Protein AF-A0A9E5ZFW2-F1 (afdb_monomer_lite)

pLDDT: mean 74.5, std 10.02, range [47.0, 89.94]

Radius of gyration: 24.87 Å; chains: 1; bounding box: 59×28×80 Å

Structure (mmCIF, N/CA/C/O backbone):
data_AF-A0A9E5ZFW2-F1
#
_entry.id   AF-A0A9E5ZFW2-F1
#
loop_
_atom_site.group_PDB
_atom_site.id
_atom_site.type_symbol
_atom_site.label_atom_id
_atom_site.label_alt_id
_atom_site.label_comp_id
_atom_site.label_asym_id
_atom_site.label_entity_id
_atom_site.label_seq_id
_atom_site.pdbx_PDB_ins_code
_atom_site.Cartn_x
_atom_site.Cartn_y
_atom_site.Cartn_z
_atom_site.occupancy
_atom_site.B_iso_or_equiv
_atom_site.auth_seq_id
_atom_site.auth_comp_id
_atom_site.auth_asym_id
_atom_site.auth_atom_id
_atom_site.pdbx_PDB_model_num
ATOM 1 N N . MET A 1 1 ? -13.792 0.838 38.546 1.00 47.00 1 MET A N 1
ATOM 2 C CA . MET A 1 1 ? -12.691 0.839 37.560 1.00 47.00 1 MET A CA 1
ATOM 3 C C . MET A 1 1 ? -13.272 0.489 36.190 1.00 47.00 1 MET A C 1
ATOM 5 O O . MET A 1 1 ? -13.119 -0.624 35.723 1.00 47.00 1 MET A O 1
ATOM 9 N N . ALA A 1 2 ? -14.053 1.402 35.610 1.00 56.41 2 ALA A N 1
ATOM 10 C CA . ALA A 1 2 ? -14.706 1.223 34.301 1.00 56.41 2 ALA A CA 1
ATOM 11 C C . ALA A 1 2 ? -14.591 2.482 33.419 1.00 56.41 2 ALA A C 1
ATOM 13 O O . ALA A 1 2 ? -14.875 2.435 32.231 1.00 56.41 2 ALA A O 1
ATOM 14 N N . ILE A 1 3 ? -14.133 3.602 33.995 1.00 55.72 3 ILE A N 1
ATOM 15 C CA . ILE A 1 3 ? -14.019 4.893 33.307 1.00 55.72 3 ILE A CA 1
ATOM 16 C C . ILE A 1 3 ? -12.755 4.942 32.428 1.00 55.72 3 ILE A C 1
ATOM 18 O O . ILE A 1 3 ? -12.782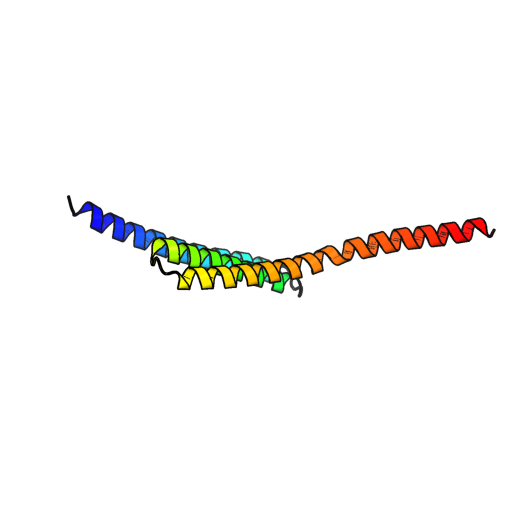 5.552 31.368 1.00 55.72 3 ILE A O 1
ATOM 22 N N . GLU A 1 4 ? -11.682 4.228 32.792 1.00 62.06 4 GLU A N 1
ATOM 23 C CA . GLU A 1 4 ? -10.470 4.170 31.954 1.00 62.06 4 GLU A CA 1
ATOM 24 C C . GLU A 1 4 ? -10.641 3.309 30.692 1.00 62.06 4 GLU A C 1
ATOM 26 O O . GLU A 1 4 ? -10.073 3.634 29.654 1.00 62.06 4 GLU A O 1
ATOM 31 N N . SER A 1 5 ? -11.468 2.256 30.739 1.00 64.69 5 SER A N 1
ATOM 32 C CA . SER A 1 5 ? -11.680 1.352 29.596 1.00 64.69 5 SER A CA 1
ATOM 33 C C . SER A 1 5 ? -12.385 2.041 28.426 1.00 64.69 5 SER A C 1
ATOM 35 O O . SER A 1 5 ? -11.977 1.837 27.288 1.00 64.69 5 SER A O 1
ATOM 37 N N . GLY A 1 6 ? -13.393 2.879 28.690 1.00 68.06 6 GLY A N 1
ATOM 38 C CA . GLY A 1 6 ? -14.103 3.599 27.627 1.00 68.06 6 GLY A CA 1
ATOM 39 C C . GLY A 1 6 ? -13.256 4.693 26.974 1.00 68.06 6 GLY A C 1
ATOM 40 O O . GLY A 1 6 ? -13.388 4.950 25.782 1.00 68.06 6 GLY A O 1
ATOM 41 N N . TYR A 1 7 ? -12.348 5.307 27.738 1.00 72.25 7 TYR A N 1
ATOM 42 C CA . TYR A 1 7 ? -11.478 6.365 27.229 1.00 72.25 7 TYR A CA 1
ATOM 43 C C . TYR A 1 7 ? -10.348 5.808 26.354 1.00 72.25 7 TYR A C 1
ATOM 45 O O . TYR A 1 7 ? -10.039 6.379 25.311 1.00 72.25 7 TYR A O 1
ATOM 53 N N . PHE A 1 8 ? -9.774 4.659 26.730 1.00 75.75 8 PHE A N 1
ATOM 54 C CA . PHE A 1 8 ? -8.768 3.977 25.912 1.00 75.75 8 PHE A CA 1
ATOM 55 C C . PHE A 1 8 ? -9.326 3.497 24.576 1.00 75.75 8 PHE A C 1
ATOM 57 O O . PHE A 1 8 ? -8.661 3.680 23.562 1.00 75.75 8 PHE A O 1
ATOM 64 N N . ASP A 1 9 ? -10.535 2.936 24.565 1.00 79.75 9 ASP A N 1
ATOM 65 C CA . ASP A 1 9 ? -11.181 2.449 23.341 1.00 79.75 9 ASP A CA 1
ATOM 66 C C . ASP A 1 9 ? -11.481 3.609 22.374 1.00 79.75 9 ASP A C 1
ATOM 68 O O . ASP A 1 9 ? -11.214 3.544 21.174 1.00 79.75 9 ASP A O 1
ATOM 72 N N . GLN A 1 10 ? -11.922 4.747 22.923 1.00 81.38 10 GLN A N 1
ATOM 73 C CA . GLN A 1 10 ? -12.164 5.964 22.153 1.00 81.38 10 GLN A CA 1
ATOM 74 C C . GLN A 1 10 ? -10.867 6.573 21.587 1.00 81.38 10 GLN A C 1
ATOM 76 O O . GLN A 1 10 ? -10.832 6.976 20.426 1.00 81.38 10 GLN A O 1
ATOM 81 N N . ILE A 1 11 ? -9.789 6.620 22.377 1.00 84.44 11 ILE A N 1
ATOM 82 C CA . ILE A 1 11 ? -8.480 7.117 21.921 1.00 84.44 11 ILE A CA 1
ATOM 83 C C . ILE A 1 11 ? -7.869 6.174 20.876 1.00 84.44 11 ILE A C 1
ATOM 85 O O . ILE A 1 11 ? -7.352 6.647 19.865 1.00 84.44 11 ILE A O 1
ATOM 89 N N . LEU A 1 12 ? -7.944 4.856 21.087 1.00 83.62 12 LEU A N 1
ATOM 90 C CA . LEU A 1 12 ? -7.461 3.853 20.135 1.00 83.62 12 LEU A CA 1
ATOM 91 C C . LEU A 1 12 ? -8.186 3.956 18.795 1.00 83.62 12 LEU A C 1
ATOM 93 O O . LEU A 1 12 ? -7.522 3.979 17.760 1.00 83.62 12 LEU A O 1
ATOM 97 N N . GLY A 1 13 ? -9.515 4.092 18.807 1.00 81.44 13 GLY A N 1
ATOM 98 C CA . GLY A 1 13 ? -10.305 4.298 17.593 1.00 81.44 13 GLY A CA 1
ATOM 99 C C . GLY A 1 13 ? -9.846 5.523 16.799 1.00 81.44 13 GLY A C 1
ATOM 100 O O . GLY A 1 13 ? -9.589 5.418 15.602 1.00 81.44 13 GLY A O 1
ATOM 101 N N . VAL A 1 14 ? -9.634 6.658 17.477 1.00 83.25 14 VAL A N 1
ATOM 102 C CA . VAL A 1 14 ? -9.149 7.897 16.843 1.00 83.25 14 VAL A CA 1
ATOM 103 C C . VAL A 1 14 ? -7.727 7.740 16.295 1.00 83.25 14 VAL A C 1
ATOM 105 O O . VAL A 1 14 ? -7.445 8.190 15.186 1.00 83.25 14 VAL A O 1
ATOM 108 N N . ILE A 1 15 ? -6.822 7.093 17.037 1.00 85.50 15 ILE A N 1
ATOM 109 C CA . ILE A 1 15 ? -5.446 6.858 16.576 1.00 85.50 15 ILE A CA 1
ATOM 110 C C . ILE A 1 15 ? -5.444 5.981 15.325 1.00 85.50 15 ILE A C 1
ATOM 112 O O . ILE A 1 15 ? -4.744 6.302 14.368 1.00 85.50 15 ILE A O 1
ATOM 116 N N . ILE A 1 16 ? -6.230 4.903 15.311 1.00 80.19 16 ILE A N 1
ATOM 117 C CA . ILE A 1 16 ? -6.312 3.987 14.170 1.00 80.19 16 ILE A CA 1
ATOM 118 C C . ILE A 1 16 ? -6.923 4.692 12.961 1.00 80.19 16 ILE A C 1
ATOM 120 O O . ILE A 1 16 ? -6.383 4.572 11.867 1.00 80.19 16 ILE A O 1
ATOM 124 N N . GLU A 1 17 ? -7.986 5.475 13.145 1.00 80.12 17 GLU A N 1
ATOM 125 C CA . GLU A 1 17 ? -8.623 6.237 12.066 1.00 80.12 17 GLU A CA 1
ATOM 126 C C . GLU A 1 17 ? -7.652 7.246 11.433 1.00 80.12 17 GLU A C 1
ATOM 128 O O . GLU A 1 17 ? -7.493 7.291 10.208 1.00 80.12 17 GLU A O 1
ATOM 133 N N . VAL A 1 18 ? -6.930 8.004 12.266 1.00 84.94 18 VAL A N 1
ATOM 134 C CA . VAL A 1 18 ? -5.909 8.958 11.810 1.00 84.94 18 VAL A CA 1
ATOM 135 C C . VAL A 1 18 ? -4.758 8.235 11.119 1.00 84.94 18 VAL A C 1
ATOM 137 O O . VAL A 1 18 ? -4.325 8.660 10.048 1.00 84.94 18 VAL A O 1
ATOM 140 N N . PHE A 1 19 ? -4.270 7.137 11.697 1.00 82.69 19 PHE A N 1
ATOM 141 C CA . PHE A 1 19 ? -3.157 6.372 11.145 1.00 82.69 19 PHE A CA 1
ATOM 142 C C . PHE A 1 19 ? -3.522 5.749 9.796 1.00 82.69 19 PHE A C 1
ATOM 144 O O . PHE A 1 19 ? -2.744 5.843 8.847 1.00 82.69 19 PHE A O 1
ATOM 151 N N . TYR A 1 20 ? -4.721 5.180 9.677 1.00 77.38 20 TYR A N 1
ATOM 152 C CA . TYR A 1 20 ? -5.236 4.598 8.442 1.00 77.38 20 TYR A CA 1
ATOM 153 C C . TYR A 1 20 ? -5.347 5.658 7.343 1.00 77.38 20 TYR A C 1
ATOM 155 O O . TYR A 1 20 ? -4.816 5.480 6.246 1.00 77.38 20 TYR A O 1
ATOM 163 N N . ASN A 1 21 ? -5.959 6.805 7.650 1.00 83.19 21 ASN A N 1
ATOM 164 C CA . ASN A 1 21 ? -6.138 7.881 6.680 1.00 83.19 21 ASN A CA 1
ATOM 165 C C . ASN A 1 21 ? -4.795 8.510 6.259 1.00 83.19 21 ASN A C 1
ATOM 167 O O . ASN A 1 21 ? -4.559 8.754 5.074 1.00 83.19 21 ASN A O 1
ATOM 171 N N . ALA A 1 22 ? -3.877 8.709 7.212 1.00 86.06 22 ALA A N 1
ATOM 172 C CA . ALA A 1 22 ? -2.534 9.218 6.945 1.00 86.06 22 ALA A CA 1
ATOM 173 C C . ALA A 1 22 ? -1.709 8.247 6.090 1.00 86.06 22 ALA A C 1
A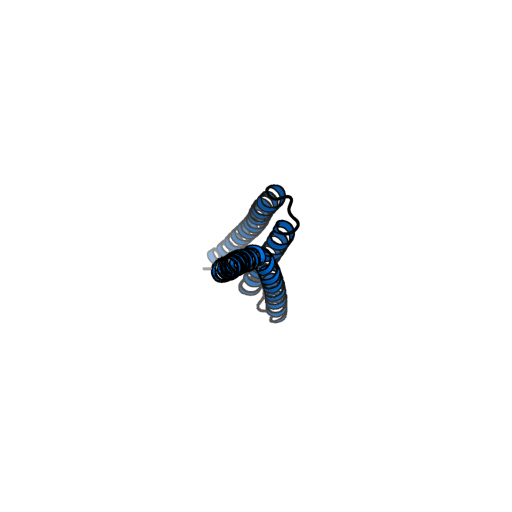TOM 175 O O . ALA A 1 22 ? -1.068 8.669 5.130 1.00 86.06 22 ALA A O 1
ATOM 176 N N . THR A 1 23 ? -1.761 6.950 6.400 1.00 82.25 23 THR A N 1
ATOM 177 C CA . THR A 1 23 ? -1.026 5.902 5.682 1.00 82.25 23 THR A CA 1
ATOM 178 C C . THR A 1 23 ? -1.514 5.814 4.238 1.00 82.25 23 THR A C 1
ATOM 180 O O . THR A 1 23 ? -0.709 5.929 3.313 1.00 82.25 23 THR A O 1
ATOM 183 N N . VAL A 1 24 ? -2.833 5.739 4.023 1.00 78.56 24 VAL A N 1
ATOM 184 C CA . VAL A 1 24 ? -3.439 5.685 2.682 1.00 78.56 24 VAL A CA 1
ATOM 185 C C . VAL A 1 24 ? -3.087 6.926 1.854 1.00 78.56 24 VAL A C 1
ATOM 187 O O . VAL A 1 24 ? -2.624 6.787 0.721 1.00 78.56 24 VAL A O 1
ATOM 190 N N . MET A 1 25 ? -3.228 8.133 2.414 1.00 83.56 25 MET A N 1
ATOM 191 C CA . MET A 1 25 ? -2.883 9.383 1.722 1.00 83.56 25 MET A CA 1
ATOM 192 C C . MET A 1 25 ? -1.386 9.501 1.408 1.00 83.56 25 MET A C 1
ATOM 194 O O . MET A 1 25 ? -1.013 9.899 0.300 1.00 83.56 25 MET A O 1
ATOM 198 N N . PHE A 1 26 ? -0.518 9.148 2.359 1.00 83.19 26 PHE A N 1
ATOM 199 C CA . PHE A 1 26 ? 0.933 9.221 2.193 1.00 83.19 26 PHE A CA 1
ATOM 200 C C . PHE A 1 26 ? 1.418 8.262 1.108 1.00 83.19 26 PHE A C 1
ATOM 202 O O . PHE A 1 26 ? 2.149 8.653 0.197 1.00 83.19 26 PHE A O 1
ATOM 209 N N . LEU A 1 27 ? 0.964 7.013 1.162 1.00 76.19 27 LEU A N 1
ATOM 210 C CA . LEU A 1 27 ? 1.373 5.994 0.212 1.00 76.19 27 LEU A CA 1
ATOM 211 C C . LEU A 1 27 ? 0.828 6.249 -1.194 1.00 76.19 27 LEU A C 1
ATOM 213 O O . LEU A 1 27 ? 1.571 6.087 -2.163 1.00 76.19 27 LEU A O 1
ATOM 217 N N . LEU A 1 28 ? -0.427 6.701 -1.319 1.00 74.50 28 LEU A N 1
ATOM 218 C CA . LEU A 1 28 ? -0.973 7.155 -2.600 1.00 74.50 28 LEU A CA 1
ATOM 219 C C . LEU A 1 28 ? -0.125 8.291 -3.174 1.00 74.50 28 LEU A C 1
ATOM 221 O O . LEU A 1 28 ? 0.211 8.253 -4.353 1.00 74.50 28 LEU A O 1
ATOM 225 N N . SER A 1 29 ? 0.285 9.251 -2.342 1.00 85.56 29 SER A N 1
ATOM 226 C CA . SER A 1 29 ? 1.108 10.386 -2.772 1.00 85.56 29 SER A CA 1
ATOM 227 C C . SER A 1 29 ? 2.497 9.953 -3.247 1.00 85.56 29 SER A C 1
ATOM 229 O O . SER A 1 29 ? 2.906 10.320 -4.346 1.00 85.56 29 SER A O 1
ATOM 231 N N . VAL A 1 30 ? 3.214 9.133 -2.470 1.00 82.19 30 VAL A N 1
ATOM 232 C CA . VAL A 1 30 ? 4.553 8.632 -2.839 1.00 82.19 30 VAL A CA 1
ATOM 233 C C . VAL A 1 30 ? 4.490 7.804 -4.118 1.00 82.19 30 VAL A C 1
ATOM 235 O O . VAL A 1 30 ? 5.293 7.996 -5.034 1.00 82.19 30 VAL A O 1
ATOM 238 N N . SER A 1 31 ? 3.509 6.909 -4.204 1.00 77.56 31 SER A N 1
ATOM 239 C CA . SER A 1 31 ? 3.329 6.053 -5.368 1.00 77.56 31 SER A CA 1
ATOM 240 C C . SER A 1 31 ? 2.981 6.912 -6.601 1.00 77.56 31 SER A C 1
ATOM 242 O O . SER A 1 31 ? 3.546 6.713 -7.678 1.00 77.56 31 SER A O 1
ATOM 244 N N . LEU A 1 32 ? 2.153 7.952 -6.447 1.00 77.75 32 LEU A N 1
ATOM 245 C CA . LEU A 1 32 ? 1.732 8.835 -7.539 1.00 77.75 32 LEU A CA 1
ATOM 246 C C . LEU A 1 32 ? 2.860 9.760 -8.016 1.00 77.75 32 LEU A C 1
ATOM 248 O O . LEU A 1 32 ? 3.017 9.959 -9.220 1.00 77.75 32 LEU A O 1
ATOM 252 N N . ILE A 1 33 ? 3.700 10.256 -7.105 1.00 84.31 33 ILE A N 1
ATOM 253 C CA . ILE A 1 33 ? 4.930 10.989 -7.444 1.00 84.31 33 ILE A CA 1
ATOM 254 C C . ILE A 1 33 ? 5.881 10.082 -8.234 1.00 84.31 33 ILE A C 1
ATOM 256 O O . ILE A 1 33 ? 6.405 10.486 -9.273 1.00 84.31 33 ILE A O 1
ATOM 260 N N . ASN A 1 34 ? 6.064 8.836 -7.788 1.00 75.62 34 ASN A N 1
ATOM 261 C CA . ASN A 1 34 ? 6.904 7.855 -8.475 1.00 75.62 34 ASN A CA 1
ATOM 262 C C . ASN A 1 34 ? 6.357 7.493 -9.872 1.00 75.62 34 ASN A C 1
ATOM 264 O O . ASN A 1 34 ? 7.128 7.323 -10.818 1.00 75.62 34 ASN A O 1
ATOM 268 N N . TYR A 1 35 ? 5.031 7.437 -10.023 1.00 76.69 35 TYR A N 1
ATOM 269 C CA . TYR A 1 35 ? 4.365 7.261 -11.313 1.00 76.69 35 TYR A CA 1
ATOM 270 C C . TYR A 1 35 ? 4.572 8.467 -12.241 1.00 76.69 35 TYR A C 1
ATOM 272 O O . TYR A 1 35 ? 4.999 8.297 -13.382 1.00 76.69 35 TYR A O 1
ATOM 280 N N . MET A 1 36 ? 4.333 9.688 -11.755 1.00 76.38 36 MET A N 1
ATOM 281 C CA . MET A 1 36 ? 4.497 10.906 -12.556 1.00 76.38 36 MET A CA 1
ATOM 282 C C . MET A 1 36 ? 5.947 11.128 -13.001 1.00 76.38 36 MET A C 1
ATOM 284 O O . MET A 1 36 ? 6.186 11.567 -14.124 1.00 76.38 36 MET A O 1
ATOM 288 N N . HIS A 1 37 ? 6.922 10.795 -12.149 1.00 73.81 37 HIS A N 1
ATOM 289 C CA . HIS A 1 37 ? 8.342 10.979 -12.451 1.00 73.81 37 HIS A CA 1
ATOM 290 C C . HIS A 1 37 ? 8.837 10.061 -13.583 1.00 73.81 37 HIS A C 1
ATOM 292 O O . HIS A 1 37 ? 9.810 10.373 -14.271 1.00 73.81 37 HIS A O 1
ATOM 298 N N . ARG A 1 38 ? 8.198 8.907 -13.805 1.00 62.22 38 ARG A N 1
ATOM 299 C CA . ARG A 1 38 ? 8.555 7.991 -14.893 1.00 62.22 38 ARG A CA 1
ATOM 300 C C . ARG A 1 38 ? 7.339 7.761 -15.780 1.00 62.22 38 ARG A C 1
ATOM 302 O O . ARG A 1 38 ? 6.593 6.811 -15.578 1.00 62.22 38 ARG A O 1
ATOM 309 N N . TYR A 1 39 ? 7.221 8.558 -16.842 1.00 63.00 39 TYR A N 1
ATOM 310 C CA . TYR A 1 39 ? 6.274 8.363 -17.951 1.00 63.00 39 TYR A CA 1
ATOM 311 C C . TYR A 1 39 ? 6.639 7.123 -18.799 1.00 63.00 39 TYR A C 1
ATOM 313 O O . TYR A 1 39 ? 6.891 7.185 -19.999 1.00 63.00 39 TYR A O 1
ATOM 321 N N . SER A 1 40 ? 6.778 5.966 -18.157 1.00 69.38 40 SER A N 1
ATOM 322 C CA . SER A 1 40 ? 7.143 4.706 -18.786 1.00 69.38 40 SER A CA 1
ATOM 323 C C . SER A 1 40 ? 6.116 3.652 -18.419 1.00 69.38 40 SER A C 1
ATOM 325 O O . SER A 1 40 ? 5.768 3.486 -17.251 1.00 69.38 40 SER A O 1
ATOM 327 N N . ARG A 1 41 ? 5.699 2.860 -19.413 1.00 65.12 41 ARG A N 1
ATOM 328 C CA . ARG A 1 41 ? 4.796 1.709 -19.239 1.00 65.12 41 ARG A CA 1
ATOM 329 C C . ARG A 1 41 ? 5.272 0.724 -18.160 1.00 65.12 41 ARG A C 1
ATOM 331 O O . ARG A 1 41 ? 4.459 0.008 -17.588 1.00 65.12 41 ARG A O 1
ATOM 338 N N . LYS A 1 42 ? 6.573 0.715 -17.843 1.00 68.81 42 LYS A N 1
ATOM 339 C CA . LYS A 1 42 ? 7.135 -0.074 -16.737 1.00 68.81 42 LYS A CA 1
ATOM 340 C C . LYS A 1 42 ? 6.761 0.496 -15.361 1.00 68.81 42 LYS A C 1
ATOM 342 O O . LYS A 1 42 ? 6.404 -0.273 -14.478 1.00 68.81 42 LYS A O 1
ATOM 347 N N . ALA A 1 43 ? 6.784 1.817 -15.180 1.00 70.75 43 ALA A N 1
ATOM 348 C CA . ALA A 1 43 ? 6.488 2.464 -13.898 1.00 70.75 43 ALA A CA 1
ATOM 349 C C . ALA A 1 43 ? 5.019 2.297 -13.472 1.00 70.75 43 ALA A C 1
ATOM 351 O O . ALA A 1 43 ? 4.742 2.127 -12.288 1.00 70.75 43 ALA A O 1
ATOM 352 N N . MET A 1 44 ? 4.094 2.241 -14.438 1.00 76.06 44 MET A N 1
ATOM 353 C CA . MET A 1 44 ? 2.667 2.001 -14.182 1.00 76.06 44 MET A CA 1
ATOM 354 C C . MET A 1 44 ? 2.414 0.661 -13.478 1.00 76.06 44 MET A C 1
ATOM 356 O O . MET A 1 44 ? 1.649 0.592 -12.518 1.00 76.06 44 MET A O 1
ATOM 360 N N . ASN A 1 45 ? 3.102 -0.400 -13.906 1.00 73.81 45 ASN A N 1
ATOM 361 C CA . ASN A 1 45 ? 2.942 -1.720 -13.296 1.00 73.81 45 ASN A CA 1
ATOM 362 C C . ASN A 1 45 ? 3.548 -1.786 -11.887 1.00 73.81 45 ASN A C 1
ATOM 364 O O . ASN A 1 45 ? 3.043 -2.532 -11.052 1.00 73.81 45 ASN A O 1
ATOM 368 N N . MET A 1 46 ? 4.588 -0.992 -11.597 1.00 74.50 46 MET A N 1
ATOM 369 C CA . MET A 1 46 ? 5.153 -0.924 -10.246 1.00 74.50 46 MET A CA 1
ATOM 370 C C . MET A 1 46 ? 4.255 -0.155 -9.277 1.00 74.50 46 MET A C 1
ATOM 372 O O . MET A 1 46 ? 4.080 -0.572 -8.136 1.00 74.50 46 MET A O 1
ATOM 376 N N . PHE A 1 47 ? 3.655 0.936 -9.754 1.00 82.56 47 PHE A N 1
ATOM 377 C CA . PHE A 1 47 ? 2.658 1.707 -9.016 1.00 82.56 47 PHE A CA 1
ATOM 378 C C . PHE A 1 47 ? 1.454 0.836 -8.634 1.00 82.56 47 PHE A C 1
ATOM 380 O O . PHE A 1 47 ? 1.068 0.778 -7.467 1.00 82.56 47 PHE A O 1
ATOM 387 N N . LEU A 1 48 ? 0.920 0.079 -9.599 1.00 83.06 48 LEU A N 1
ATOM 388 C CA . LEU A 1 48 ? -0.217 -0.814 -9.375 1.00 83.06 48 LEU A CA 1
ATOM 389 C C . LEU A 1 48 ? 0.110 -1.953 -8.394 1.00 83.06 48 LEU A C 1
ATOM 391 O O . LEU A 1 48 ? -0.709 -2.270 -7.532 1.00 83.06 48 LEU A O 1
ATOM 395 N N . ALA A 1 49 ? 1.310 -2.537 -8.488 1.00 83.62 49 ALA A N 1
ATOM 396 C CA . ALA A 1 49 ? 1.775 -3.551 -7.540 1.00 83.62 49 ALA A CA 1
ATOM 397 C C . ALA A 1 49 ? 1.901 -2.981 -6.117 1.00 83.62 49 ALA A C 1
ATOM 399 O O . ALA A 1 49 ? 1.446 -3.609 -5.165 1.00 83.62 49 ALA A O 1
ATOM 400 N N . SER A 1 50 ? 2.463 -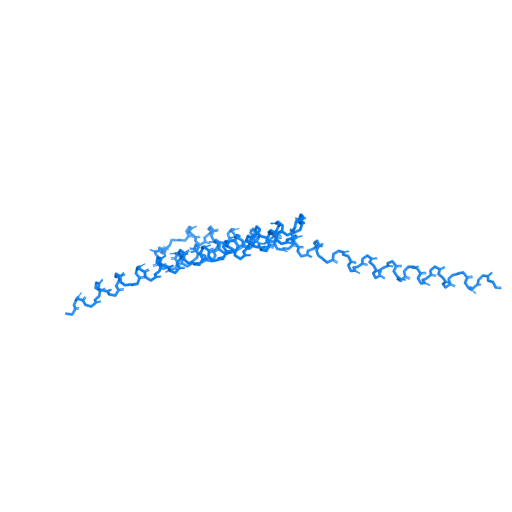1.775 -5.976 1.00 82.25 50 SER A N 1
ATOM 401 C CA . SER A 1 50 ? 2.593 -1.095 -4.684 1.00 82.25 50 SER A CA 1
ATOM 402 C C . SER A 1 50 ? 1.227 -0.822 -4.054 1.00 82.25 50 SER A C 1
ATOM 404 O O . SER A 1 50 ? 1.029 -1.185 -2.902 1.00 82.25 50 SER A O 1
ATOM 406 N N . ILE A 1 51 ? 0.255 -0.288 -4.802 1.00 83.50 51 ILE A N 1
ATOM 407 C CA . ILE A 1 51 ? -1.100 -0.057 -4.274 1.00 83.50 51 ILE A CA 1
ATOM 408 C C . ILE A 1 51 ? -1.770 -1.365 -3.839 1.00 83.50 51 ILE A C 1
ATOM 410 O O . ILE A 1 51 ? -2.414 -1.381 -2.795 1.00 83.50 51 ILE A O 1
ATOM 414 N N . CYS A 1 52 ? -1.596 -2.464 -4.585 1.00 84.94 52 CYS A N 1
ATOM 415 C CA . CYS A 1 52 ? -2.166 -3.760 -4.198 1.00 84.94 52 CYS A CA 1
ATOM 416 C C . CYS A 1 52 ? -1.541 -4.325 -2.913 1.00 84.94 52 CYS A C 1
ATOM 418 O O . CYS A 1 52 ? -2.278 -4.837 -2.076 1.00 84.94 52 CYS A O 1
ATOM 420 N N . ILE A 1 53 ? -0.216 -4.211 -2.729 1.00 84.75 53 ILE A N 1
ATOM 421 C CA . ILE A 1 53 ? 0.451 -4.621 -1.476 1.00 84.75 53 ILE A CA 1
ATOM 422 C C . ILE A 1 53 ? -0.080 -3.811 -0.298 1.00 84.75 53 ILE A C 1
ATOM 424 O O . ILE A 1 53 ? -0.379 -4.370 0.751 1.00 84.75 53 ILE A O 1
ATOM 428 N N . LEU A 1 54 ? -0.217 -2.501 -0.476 1.00 82.75 54 LEU A N 1
ATOM 429 C CA . LEU A 1 54 ? -0.679 -1.623 0.590 1.00 82.75 54 LEU A CA 1
ATOM 430 C C . LEU A 1 54 ? -2.132 -1.894 0.947 1.00 82.75 54 LEU A C 1
ATOM 432 O O . LEU A 1 54 ? -2.462 -1.960 2.120 1.00 82.75 54 LEU A O 1
ATOM 436 N N . PHE A 1 55 ? -2.996 -2.119 -0.042 1.00 82.00 55 PHE A N 1
ATOM 437 C CA . PHE A 1 55 ? -4.370 -2.530 0.228 1.00 82.00 55 PHE A CA 1
ATOM 438 C C . PHE A 1 55 ? -4.443 -3.863 0.978 1.00 82.00 55 PHE A C 1
ATOM 440 O O . PHE A 1 55 ? -5.266 -3.990 1.879 1.00 82.00 55 PHE A O 1
ATOM 447 N N . ALA A 1 56 ? -3.581 -4.831 0.651 1.00 86.62 56 ALA A N 1
ATOM 448 C CA . ALA A 1 56 ? -3.505 -6.095 1.380 1.00 86.62 56 ALA A CA 1
ATOM 449 C C . ALA A 1 56 ? -3.105 -5.871 2.849 1.00 86.62 56 ALA A C 1
ATOM 451 O O . ALA A 1 56 ? -3.819 -6.302 3.749 1.00 86.62 56 ALA A O 1
ATOM 452 N N . ASP A 1 57 ? -2.029 -5.121 3.095 1.00 80.88 57 ASP A N 1
ATOM 453 C CA . ASP A 1 57 ? -1.525 -4.841 4.447 1.00 80.88 57 ASP A CA 1
ATOM 454 C C . ASP A 1 57 ? -2.563 -4.101 5.310 1.00 80.88 57 ASP A C 1
ATOM 456 O O . ASP A 1 57 ? -2.771 -4.397 6.485 1.00 80.88 57 ASP A O 1
ATOM 460 N N . ILE A 1 58 ? -3.308 -3.195 4.682 1.00 82.12 58 ILE A N 1
ATOM 461 C CA . ILE A 1 58 ? -4.353 -2.404 5.320 1.00 82.12 58 ILE A CA 1
ATOM 462 C C . ILE A 1 58 ? -5.607 -3.244 5.639 1.00 82.12 58 ILE A C 1
ATOM 464 O O . ILE A 1 58 ? -6.165 -3.125 6.733 1.00 82.12 58 ILE A O 1
ATOM 468 N N . ILE A 1 59 ? -6.032 -4.134 4.733 1.00 82.19 59 ILE A N 1
ATOM 469 C CA . ILE A 1 59 ? -7.134 -5.085 4.980 1.00 82.19 59 ILE A CA 1
ATOM 470 C C . ILE A 1 59 ? -6.742 -6.095 6.069 1.00 82.19 59 ILE A C 1
ATOM 472 O O . ILE A 1 59 ? -7.569 -6.415 6.921 1.00 82.19 59 ILE A O 1
ATOM 476 N N . GLN A 1 60 ? -5.490 -6.562 6.077 1.00 81.94 60 GLN A N 1
ATOM 477 C CA . GLN A 1 60 ? -4.963 -7.461 7.107 1.00 81.94 60 GLN A CA 1
ATOM 478 C C . GLN A 1 60 ? -4.926 -6.781 8.480 1.00 81.94 60 GLN A C 1
ATOM 480 O O . GLN A 1 60 ? -5.377 -7.353 9.468 1.00 81.94 60 GLN A O 1
ATOM 485 N N . ALA A 1 61 ? -4.428 -5.544 8.555 1.00 77.75 61 ALA A N 1
ATOM 486 C CA . ALA A 1 61 ? -4.424 -4.778 9.796 1.00 77.75 61 ALA A CA 1
ATOM 487 C C . ALA A 1 61 ? -5.853 -4.584 10.329 1.00 77.75 61 ALA A C 1
ATOM 489 O O . ALA A 1 61 ? -6.094 -4.730 11.527 1.00 77.75 61 ALA A O 1
ATOM 490 N N . ALA A 1 62 ? -6.817 -4.335 9.437 1.00 77.94 62 ALA A N 1
ATOM 491 C CA . ALA A 1 62 ? -8.227 -4.238 9.792 1.00 77.94 62 ALA A CA 1
ATOM 492 C C . ALA A 1 62 ? -8.832 -5.582 10.245 1.00 77.94 62 ALA A C 1
ATOM 494 O O . ALA A 1 62 ? -9.604 -5.586 11.203 1.00 77.94 62 ALA A O 1
ATOM 495 N N . SER A 1 63 ? -8.487 -6.722 9.629 1.00 75.56 63 SER A N 1
ATOM 496 C CA . SER A 1 63 ? -9.001 -8.036 10.066 1.00 75.56 63 SER A CA 1
ATOM 497 C C . SER A 1 63 ? -8.458 -8.423 11.445 1.00 75.56 63 SER A C 1
ATOM 499 O O . SER A 1 63 ? -9.201 -8.879 12.312 1.00 75.56 63 SER A O 1
ATOM 501 N N . VAL A 1 64 ? -7.183 -8.140 11.711 1.00 75.06 64 VAL A N 1
ATOM 502 C CA . VAL A 1 64 ? -6.564 -8.437 13.007 1.00 75.06 64 VAL A CA 1
ATOM 503 C C . VAL A 1 64 ? -7.169 -7.586 14.129 1.00 75.06 64 VAL A C 1
ATOM 505 O O . VAL A 1 64 ? -7.324 -8.083 15.246 1.00 75.06 64 VAL A O 1
ATOM 508 N N . TYR A 1 65 ? -7.527 -6.328 13.847 1.00 69.56 65 TYR A N 1
ATOM 509 C CA . TYR A 1 65 ? -7.959 -5.371 14.873 1.00 69.56 65 TYR A CA 1
ATOM 510 C C . TYR A 1 65 ? -9.481 -5.239 15.034 1.00 69.56 65 TYR A C 1
ATOM 512 O O . TYR A 1 65 ? -9.959 -5.030 16.145 1.00 69.56 65 TYR A O 1
ATOM 520 N N . ILE A 1 66 ? -10.250 -5.341 13.946 1.00 67.44 66 ILE A N 1
ATOM 521 C CA . ILE A 1 66 ? -11.681 -4.988 13.919 1.00 67.44 66 ILE A CA 1
ATOM 522 C C . ILE A 1 66 ? -12.561 -6.241 13.872 1.00 67.44 66 ILE A C 1
ATOM 524 O O . ILE A 1 66 ? -13.620 -6.268 14.499 1.00 67.44 66 ILE A O 1
ATOM 528 N N . LEU A 1 67 ? -12.152 -7.286 13.140 1.00 61.03 67 LEU A N 1
ATOM 529 C CA . LEU A 1 67 ? -13.011 -8.442 12.875 1.00 61.03 67 LEU A CA 1
ATOM 530 C C . LEU A 1 67 ? -12.197 -9.727 12.641 1.00 61.03 67 LEU A C 1
ATOM 532 O O . LEU A 1 67 ? -11.641 -9.923 11.564 1.00 61.03 67 LEU A O 1
ATOM 536 N N . LYS A 1 68 ? -12.221 -10.661 13.606 1.00 65.31 68 LYS A N 1
ATOM 537 C CA . LYS A 1 68 ? -11.740 -12.049 13.428 1.00 65.31 68 LYS A CA 1
ATOM 538 C C . LYS A 1 68 ? -12.656 -12.806 12.462 1.00 65.31 68 LYS A C 1
ATOM 540 O O . LYS A 1 68 ? -13.519 -13.573 12.878 1.00 65.31 68 LYS A O 1
ATOM 545 N N . SER A 1 69 ? -12.549 -12.507 11.178 1.00 66.81 69 SER A N 1
ATOM 546 C CA . SER A 1 69 ? -13.365 -13.096 10.122 1.00 66.81 69 SER A CA 1
ATOM 547 C C . SER A 1 69 ? -12.461 -13.667 9.042 1.00 66.81 69 SER A C 1
ATOM 549 O O . SER A 1 69 ? -11.828 -12.918 8.301 1.00 66.81 69 SER A O 1
ATOM 551 N N . ASP A 1 70 ? -12.475 -14.994 8.911 1.00 73.75 70 ASP A N 1
ATOM 552 C CA . ASP A 1 70 ? -11.617 -15.757 7.990 1.00 73.75 70 ASP A CA 1
ATOM 553 C C . ASP A 1 70 ? -11.776 -15.336 6.512 1.00 73.75 70 ASP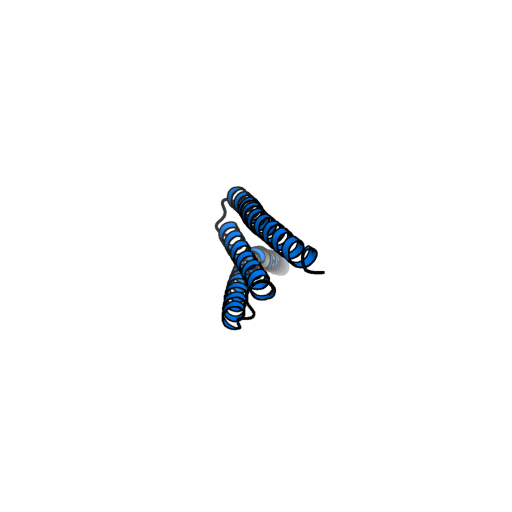 A C 1
ATOM 555 O O . ASP A 1 70 ? -10.878 -15.513 5.688 1.00 73.75 70 ASP A O 1
ATOM 559 N N . LEU A 1 71 ? -12.918 -14.732 6.159 1.00 75.88 71 LEU A N 1
ATOM 560 C CA . LEU A 1 71 ? -13.189 -14.222 4.813 1.00 75.88 71 LEU A CA 1
ATOM 561 C C . LEU A 1 71 ? -12.303 -13.025 4.428 1.00 75.88 71 LEU A C 1
ATOM 563 O O . LEU A 1 71 ? -11.907 -12.918 3.266 1.00 75.88 71 LEU A O 1
ATOM 567 N N . LEU A 1 72 ? -11.980 -12.130 5.371 1.00 77.75 72 LEU A N 1
ATOM 568 C CA . LEU A 1 72 ? -11.135 -10.961 5.087 1.00 77.75 72 LEU A CA 1
ATOM 569 C C . LEU A 1 72 ? -9.678 -11.375 4.861 1.00 77.75 72 LEU A C 1
ATOM 571 O O . LEU A 1 72 ? -9.020 -10.839 3.970 1.00 77.75 72 LEU A O 1
ATOM 575 N N . ASP A 1 73 ? -9.206 -12.373 5.606 1.00 81.25 73 ASP A N 1
ATOM 576 C CA . ASP A 1 73 ? -7.861 -12.928 5.441 1.00 81.25 73 ASP A CA 1
ATOM 577 C C . ASP A 1 73 ? -7.697 -13.612 4.077 1.00 81.25 73 ASP A C 1
ATOM 579 O O . ASP A 1 73 ? -6.668 -13.454 3.415 1.00 81.25 73 ASP A O 1
ATOM 583 N N . SER A 1 74 ? -8.741 -14.300 3.598 1.00 83.56 74 SER A N 1
ATOM 584 C CA . SER A 1 74 ? -8.764 -14.865 2.244 1.00 83.56 74 SER A CA 1
ATOM 585 C C . SER A 1 74 ? -8.641 -13.781 1.161 1.00 83.56 74 SER A C 1
ATOM 587 O O . SER A 1 74 ? -7.870 -13.934 0.207 1.00 83.56 74 SER A O 1
ATOM 589 N N . LEU A 1 75 ? -9.347 -12.655 1.325 1.00 84.94 75 LEU A N 1
ATOM 590 C CA . LEU A 1 75 ? -9.277 -11.530 0.391 1.00 84.94 75 LEU A CA 1
ATOM 591 C C . LEU A 1 75 ? -7.894 -10.862 0.419 1.00 84.94 75 LEU A C 1
ATOM 593 O O . LEU A 1 75 ? -7.338 -10.577 -0.645 1.00 84.94 75 LEU A O 1
ATOM 597 N N . CYS A 1 76 ? -7.307 -10.681 1.604 1.00 86.00 76 CYS A N 1
ATOM 598 C CA . CYS A 1 76 ? -5.952 -10.156 1.755 1.00 86.00 76 CYS A CA 1
ATOM 599 C C . CYS A 1 76 ? -4.923 -11.011 0.998 1.00 86.00 76 CYS A C 1
ATOM 601 O O . CYS A 1 76 ? -4.158 -10.492 0.181 1.00 86.00 76 CYS A O 1
ATOM 603 N N . LEU A 1 77 ? -4.966 -12.335 1.189 1.00 87.06 77 LEU A N 1
ATOM 604 C CA . LEU A 1 77 ? -4.069 -13.262 0.501 1.00 87.06 77 LEU A CA 1
ATOM 605 C C . LEU A 1 77 ? -4.216 -13.157 -1.026 1.00 87.06 77 LEU A C 1
ATOM 607 O O . LEU A 1 77 ? -3.216 -13.163 -1.744 1.00 87.06 77 LEU A O 1
ATOM 611 N N . SER A 1 78 ? -5.445 -13.007 -1.531 1.00 86.81 78 SER A N 1
ATOM 612 C CA . SER A 1 78 ? -5.689 -12.844 -2.970 1.00 86.81 78 SER A CA 1
ATOM 613 C C . SER A 1 78 ? -5.050 -11.566 -3.535 1.00 86.81 78 SER A C 1
ATOM 615 O O . SER A 1 78 ? -4.381 -11.619 -4.570 1.00 86.81 78 SER A O 1
ATOM 617 N N . PHE A 1 79 ? -5.162 -10.439 -2.822 1.00 85.19 79 PHE A N 1
ATOM 618 C CA . PHE A 1 79 ? -4.526 -9.176 -3.202 1.00 85.19 79 PHE A CA 1
ATOM 619 C C . PHE A 1 79 ? -3.000 -9.260 -3.125 1.00 85.19 79 PHE A C 1
ATOM 621 O O . PHE A 1 79 ? -2.321 -8.792 -4.040 1.00 85.19 79 PHE A O 1
ATOM 628 N N . ALA A 1 80 ? -2.458 -9.906 -2.089 1.00 85.38 80 ALA A N 1
ATOM 629 C CA . ALA A 1 80 ? -1.023 -10.120 -1.936 1.00 85.38 80 ALA A CA 1
ATOM 630 C C . ALA A 1 80 ? -0.443 -10.954 -3.091 1.00 85.38 80 ALA A C 1
ATOM 632 O O . ALA A 1 80 ? 0.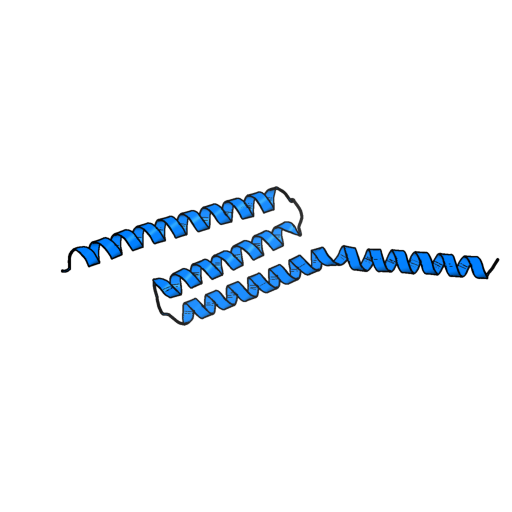586 -10.589 -3.663 1.00 85.38 80 ALA A O 1
ATOM 633 N N . ILE A 1 81 ? -1.133 -12.027 -3.500 1.00 89.94 81 ILE A N 1
ATOM 634 C CA . ILE A 1 81 ? -0.733 -12.857 -4.646 1.00 89.94 81 ILE A CA 1
ATOM 635 C C . ILE A 1 81 ? -0.753 -12.038 -5.942 1.00 89.94 81 ILE A C 1
ATOM 637 O O . ILE A 1 81 ? 0.222 -12.057 -6.695 1.00 89.94 81 ILE A O 1
ATOM 641 N N . VAL A 1 82 ? -1.826 -11.281 -6.199 1.00 87.31 82 VAL A N 1
ATOM 642 C CA . VAL A 1 82 ? -1.931 -10.417 -7.390 1.00 87.31 82 VAL A CA 1
ATOM 643 C C . VAL A 1 82 ? -0.797 -9.392 -7.423 1.00 87.31 82 VAL A C 1
ATOM 645 O O . VAL A 1 82 ? -0.167 -9.191 -8.466 1.00 87.31 82 VAL A O 1
ATOM 648 N N . ALA A 1 83 ? -0.486 -8.786 -6.279 1.00 85.69 83 ALA A N 1
ATOM 649 C CA . ALA A 1 83 ? 0.586 -7.815 -6.174 1.00 85.69 83 ALA A CA 1
ATOM 650 C C . ALA A 1 83 ? 1.963 -8.441 -6.427 1.00 85.69 83 ALA A C 1
ATOM 652 O O . ALA A 1 83 ? 2.769 -7.868 -7.161 1.00 85.69 83 ALA A O 1
ATOM 653 N N . TYR A 1 84 ? 2.206 -9.644 -5.901 1.00 86.06 84 TYR A N 1
ATOM 654 C CA . TYR A 1 84 ? 3.441 -10.394 -6.127 1.00 86.06 84 TYR A CA 1
ATOM 655 C C . TYR A 1 84 ? 3.617 -10.772 -7.604 1.00 86.06 84 TYR A C 1
ATOM 657 O O . TYR A 1 84 ? 4.699 -10.607 -8.168 1.00 86.06 84 TYR A O 1
ATOM 665 N N . VAL A 1 85 ? 2.539 -11.193 -8.274 1.00 86.94 85 VAL A N 1
ATOM 666 C CA . VAL A 1 85 ? 2.542 -11.471 -9.719 1.00 86.94 85 VAL A CA 1
ATOM 667 C C . VAL A 1 85 ? 2.854 -10.205 -10.522 1.00 86.94 85 VAL A C 1
ATOM 669 O O . VAL A 1 85 ? 3.674 -10.244 -11.443 1.00 86.94 85 VAL A O 1
ATOM 672 N N . LEU A 1 86 ? 2.256 -9.062 -10.176 1.00 82.75 86 LEU A N 1
ATOM 673 C CA . LEU A 1 86 ? 2.550 -7.780 -10.825 1.00 82.75 86 LEU A CA 1
ATOM 674 C C . LEU A 1 86 ? 4.007 -7.346 -10.605 1.00 82.75 86 LEU A C 1
ATOM 676 O O . LEU A 1 86 ? 4.658 -6.900 -11.554 1.00 82.75 86 LEU A O 1
ATOM 680 N N . LEU A 1 87 ? 4.543 -7.545 -9.398 1.00 81.31 87 LEU A N 1
ATOM 681 C CA . LEU A 1 87 ? 5.949 -7.306 -9.060 1.00 81.31 87 LEU A CA 1
ATOM 682 C C . LEU A 1 87 ? 6.896 -8.208 -9.853 1.00 81.31 87 LEU A C 1
ATOM 684 O O . LEU A 1 87 ? 7.903 -7.733 -10.377 1.00 81.31 87 LEU A O 1
ATOM 688 N N . TYR A 1 88 ? 6.545 -9.480 -10.024 1.00 84.62 88 TYR A N 1
ATOM 689 C CA . TYR A 1 88 ? 7.303 -10.425 -10.839 1.00 84.62 88 TYR A CA 1
ATOM 690 C C . TYR A 1 88 ? 7.330 -10.011 -12.321 1.00 84.62 88 TYR A C 1
ATOM 692 O O . TYR A 1 88 ? 8.388 -9.984 -12.960 1.00 84.62 88 TYR A O 1
ATOM 700 N N . ARG A 1 89 ? 6.183 -9.598 -12.880 1.00 79.88 89 ARG A N 1
ATOM 701 C CA . ARG A 1 89 ? 6.116 -9.077 -14.260 1.00 79.88 89 ARG A CA 1
ATOM 702 C C . ARG A 1 89 ? 6.864 -7.755 -14.424 1.00 79.88 89 ARG A C 1
ATOM 704 O O . ARG A 1 89 ? 7.443 -7.502 -15.479 1.00 79.88 89 ARG A O 1
ATOM 711 N N . TYR A 1 90 ? 6.869 -6.914 -13.396 1.00 80.56 90 TYR A N 1
ATOM 712 C CA . TYR A 1 90 ? 7.670 -5.698 -13.382 1.00 80.56 90 TYR A CA 1
ATOM 713 C C . TYR A 1 90 ? 9.179 -6.006 -13.358 1.00 80.56 90 TYR A C 1
ATOM 715 O O . TYR A 1 90 ? 9.922 -5.477 -14.187 1.00 80.56 90 TYR A O 1
ATOM 723 N N . GLY A 1 91 ? 9.631 -6.904 -12.475 1.00 74.88 91 GLY A N 1
ATOM 724 C CA . GLY A 1 91 ? 11.042 -7.278 -12.329 1.00 74.88 91 GLY A CA 1
ATOM 725 C C . GLY A 1 91 ? 11.622 -7.933 -13.584 1.00 74.88 91 GLY A C 1
ATOM 726 O O . GLY A 1 91 ? 12.699 -7.557 -14.045 1.00 74.88 91 GLY A O 1
ATOM 727 N N . THR A 1 92 ? 10.868 -8.826 -14.225 1.00 75.38 92 THR A N 1
ATOM 728 C CA . THR A 1 92 ? 11.278 -9.458 -15.495 1.00 75.38 92 THR A CA 1
ATOM 729 C C . THR A 1 92 ? 11.420 -8.454 -16.647 1.00 75.38 92 THR A C 1
ATOM 731 O O . THR A 1 92 ? 12.294 -8.607 -17.500 1.00 75.38 92 THR A O 1
ATOM 734 N N . MET A 1 93 ? 10.634 -7.371 -16.663 1.00 64.94 93 MET A N 1
ATOM 735 C CA . MET A 1 93 ? 10.807 -6.276 -17.629 1.00 64.94 93 MET A CA 1
ATOM 736 C C . MET A 1 93 ? 12.040 -5.402 -17.363 1.00 64.94 93 MET A C 1
ATOM 738 O O . MET A 1 93 ? 12.502 -4.715 -18.282 1.00 64.94 93 MET A O 1
ATOM 742 N N . ILE A 1 94 ? 12.559 -5.395 -16.135 1.00 66.00 94 ILE A N 1
ATOM 743 C CA . ILE A 1 94 ? 13.800 -4.703 -15.763 1.00 66.00 94 ILE A CA 1
ATOM 744 C C . ILE A 1 94 ? 15.028 -5.567 -16.017 1.00 66.00 94 ILE A C 1
ATOM 746 O O . ILE A 1 94 ? 16.061 -5.006 -16.354 1.00 66.00 94 ILE A O 1
ATOM 750 N N . TYR A 1 95 ? 14.916 -6.891 -15.895 1.00 60.59 95 TYR A N 1
ATOM 751 C CA . TYR A 1 95 ? 16.049 -7.815 -16.023 1.00 60.59 95 TYR A CA 1
ATOM 752 C C . TYR A 1 95 ? 16.421 -8.145 -17.481 1.00 60.59 95 TYR A C 1
ATOM 754 O O . TYR A 1 95 ? 17.582 -8.401 -17.794 1.00 60.59 95 TYR A O 1
ATOM 762 N N . LYS A 1 96 ? 15.467 -8.018 -18.415 1.00 58.59 96 LYS A N 1
ATOM 763 C CA . LYS A 1 96 ? 15.685 -8.286 -19.850 1.00 58.59 96 LYS A CA 1
ATOM 764 C C . LYS A 1 96 ? 16.797 -7.507 -20.591 1.00 58.59 96 LYS A C 1
ATOM 766 O O . LYS A 1 96 ? 17.263 -8.056 -21.583 1.00 58.59 96 LYS A O 1
ATOM 771 N N . PRO A 1 97 ? 17.246 -6.289 -20.221 1.00 55.62 97 PRO A N 1
ATOM 772 C CA . PRO A 1 97 ? 18.319 -5.626 -20.956 1.00 55.62 97 PRO A CA 1
ATOM 773 C C . PRO A 1 97 ? 19.718 -6.154 -20.602 1.00 55.62 97 PRO A C 1
ATOM 775 O O . PRO A 1 97 ? 20.657 -5.842 -21.322 1.00 55.62 97 PRO A O 1
ATOM 778 N N . MET A 1 98 ? 19.884 -6.930 -19.522 1.00 54.66 98 MET A N 1
ATOM 779 C CA . MET A 1 98 ? 21.217 -7.358 -19.076 1.00 54.66 98 MET A CA 1
ATOM 780 C C . MET A 1 98 ? 21.682 -8.649 -19.764 1.00 54.66 98 MET A C 1
ATOM 782 O O . MET A 1 98 ? 22.827 -8.730 -20.193 1.00 54.66 98 MET A O 1
ATOM 786 N N . GLU A 1 99 ? 20.791 -9.626 -19.942 1.00 55.53 99 GLU A N 1
ATOM 787 C CA . GLU A 1 99 ? 21.148 -10.910 -20.564 1.00 55.53 99 GLU A CA 1
ATOM 788 C C . GLU A 1 99 ? 21.350 -10.786 -22.085 1.00 55.53 99 GLU A C 1
ATOM 790 O O . GLU A 1 99 ? 22.241 -11.416 -22.643 1.00 55.53 99 GLU A O 1
ATOM 795 N N . PHE A 1 100 ? 20.588 -9.911 -22.756 1.00 58.34 100 PHE A N 1
ATOM 796 C CA . PHE A 1 100 ? 20.732 -9.680 -24.198 1.00 58.34 100 PHE A CA 1
ATOM 797 C C . PHE A 1 100 ? 22.027 -8.929 -24.546 1.00 58.34 100 PHE A C 1
ATOM 799 O O . PHE A 1 100 ? 22.693 -9.305 -25.502 1.00 58.34 100 PHE A O 1
ATOM 806 N N . ASN A 1 101 ? 22.430 -7.929 -23.750 1.00 58.53 101 ASN A N 1
ATOM 807 C CA . ASN A 1 101 ? 23.684 -7.203 -23.987 1.00 58.53 101 ASN A CA 1
ATOM 808 C C . ASN A 1 101 ? 24.923 -8.058 -23.688 1.00 58.53 101 ASN A C 1
ATOM 810 O O . ASN A 1 101 ? 25.890 -7.992 -24.436 1.00 58.53 101 ASN A O 1
ATOM 814 N N . ALA A 1 102 ? 24.897 -8.873 -22.628 1.00 63.97 102 ALA A N 1
ATOM 815 C CA . ALA A 1 102 ? 26.013 -9.767 -22.320 1.00 63.97 102 ALA A CA 1
ATOM 816 C C . ALA A 1 102 ? 26.170 -10.867 -23.385 1.00 63.97 102 ALA A C 1
ATOM 818 O O . ALA A 1 102 ? 27.287 -11.212 -23.762 1.00 63.97 102 ALA A O 1
ATOM 819 N N . LEU A 1 103 ? 25.059 -11.399 -23.906 1.00 68.00 103 LEU A N 1
ATOM 820 C CA . LEU A 1 103 ? 25.102 -12.395 -24.973 1.00 68.00 103 LEU A CA 1
ATOM 821 C C . LEU A 1 103 ? 25.548 -11.781 -26.312 1.00 68.00 103 LEU A C 1
ATOM 823 O O . LEU A 1 103 ? 26.324 -12.409 -27.022 1.00 68.00 103 LEU A O 1
ATOM 827 N N . ASP A 1 104 ? 25.119 -10.557 -26.633 1.00 67.25 104 ASP A N 1
ATOM 828 C CA . ASP A 1 104 ? 25.555 -9.823 -27.831 1.00 67.25 104 ASP A CA 1
ATOM 829 C C . ASP A 1 104 ? 27.056 -9.487 -27.789 1.00 67.25 104 ASP A C 1
ATOM 831 O O . ASP A 1 104 ? 27.775 -9.711 -28.762 1.00 67.25 104 ASP A O 1
ATOM 835 N N . GLU A 1 105 ? 27.577 -9.058 -26.635 1.00 71.62 105 GLU A N 1
ATOM 836 C CA . GLU A 1 105 ? 29.008 -8.776 -26.462 1.00 71.62 105 GLU A CA 1
ATOM 837 C C . GLU A 1 105 ? 29.867 -10.045 -26.623 1.00 71.62 105 GLU A C 1
ATOM 839 O O . GLU A 1 105 ? 30.874 -10.037 -27.336 1.00 71.62 105 GLU A O 1
ATOM 844 N N . HIS A 1 106 ? 29.433 -11.174 -26.049 1.00 68.50 106 HIS A N 1
ATOM 845 C CA . HIS A 1 106 ? 30.118 -12.460 -26.207 1.00 68.50 106 HIS A CA 1
ATOM 846 C C . HIS A 1 106 ? 30.016 -13.032 -27.633 1.00 68.50 106 HIS A C 1
ATOM 848 O O . HIS A 1 106 ? 30.998 -13.578 -28.142 1.00 68.50 106 HIS A O 1
ATOM 854 N N . VAL A 1 107 ? 28.866 -12.904 -28.303 1.00 75.56 107 VAL A N 1
ATOM 855 C CA . VAL A 1 107 ? 28.687 -13.352 -29.697 1.00 75.56 107 VAL A CA 1
ATOM 856 C C . VAL A 1 107 ? 29.504 -12.483 -30.659 1.00 75.56 107 VAL A C 1
ATOM 858 O O . VAL A 1 107 ? 30.138 -13.018 -31.569 1.00 75.56 107 VAL A O 1
ATOM 861 N N . SER A 1 108 ? 29.578 -11.172 -30.417 1.00 69.25 108 SER A N 1
ATOM 862 C CA . SER A 1 108 ? 30.415 -10.237 -31.178 1.00 69.25 108 SER A CA 1
ATOM 863 C C . SER A 1 108 ? 31.910 -10.547 -31.028 1.00 69.25 108 SER A C 1
ATOM 865 O O . SER A 1 108 ? 32.639 -10.563 -32.020 1.00 69.25 108 SER A O 1
ATOM 867 N N . ALA A 1 109 ? 32.361 -10.884 -29.813 1.00 73.50 109 ALA A N 1
ATOM 868 C CA . ALA A 1 109 ? 33.743 -11.290 -29.550 1.00 73.50 109 ALA A CA 1
ATOM 869 C C . ALA A 1 109 ? 34.118 -12.621 -30.235 1.00 73.50 109 ALA A C 1
ATOM 871 O O . ALA A 1 109 ? 35.224 -12.752 -30.764 1.00 73.50 109 ALA A O 1
ATOM 872 N N . LEU A 1 110 ? 33.199 -13.595 -30.291 1.00 67.06 110 LEU A N 1
ATOM 87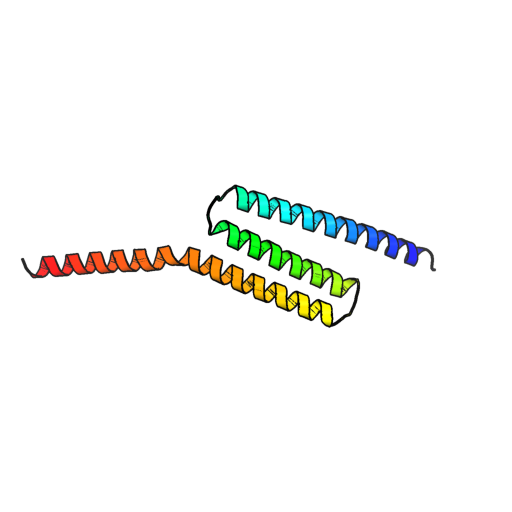3 C CA . LEU A 1 110 ? 33.417 -14.855 -31.016 1.00 67.06 110 LEU A CA 1
ATOM 874 C C . LEU A 1 110 ? 33.483 -14.647 -32.535 1.00 67.06 110 LEU A C 1
ATOM 876 O O . LEU A 1 110 ? 34.329 -15.242 -33.199 1.00 67.06 110 LEU A O 1
ATOM 880 N N . HIS A 1 111 ? 32.656 -13.751 -33.079 1.00 62.75 111 HIS A N 1
ATOM 881 C CA . HIS A 1 111 ? 32.658 -13.431 -34.510 1.00 62.75 111 HIS A CA 1
ATOM 882 C C . HIS A 1 111 ? 33.940 -12.714 -34.974 1.00 62.75 111 HIS A C 1
ATOM 884 O O . HIS A 1 111 ? 34.281 -12.751 -36.158 1.00 62.75 111 HIS A O 1
ATOM 890 N N . GLN A 1 112 ? 34.645 -12.052 -34.051 1.00 67.38 112 GLN A N 1
ATOM 891 C CA . GLN A 1 112 ? 35.945 -11.424 -34.295 1.00 67.38 112 GLN A CA 1
ATOM 892 C C . GLN A 1 112 ? 37.112 -12.412 -34.172 1.00 67.38 112 GLN A C 1
ATOM 894 O O . GLN A 1 112 ? 38.098 -12.260 -34.889 1.00 67.38 112 GLN A O 1
ATOM 899 N N . CYS A 1 113 ? 36.983 -13.435 -33.322 1.00 58.75 113 CYS A N 1
ATOM 900 C CA . CYS A 1 113 ? 37.964 -14.516 -33.205 1.00 58.75 113 CYS A CA 1
ATOM 901 C C . CYS A 1 113 ? 37.999 -15.376 -34.484 1.00 58.75 113 CYS A C 1
ATOM 903 O O . CYS A 1 113 ? 39.068 -15.611 -35.034 1.00 58.75 113 CYS A O 1
ATOM 905 N N . ASP A 1 114 ? 36.828 -15.714 -35.037 1.00 66.06 114 ASP A N 1
ATOM 906 C CA . ASP A 1 114 ? 36.700 -16.493 -36.282 1.00 66.06 114 ASP A CA 1
ATOM 907 C C . ASP A 1 114 ? 37.330 -15.795 -37.508 1.00 66.06 114 ASP A C 1
ATOM 909 O O . ASP A 1 114 ? 37.899 -16.440 -38.383 1.00 66.06 114 ASP A O 1
ATOM 913 N N . LYS A 1 115 ? 37.319 -14.453 -37.556 1.00 59.50 115 LYS A N 1
ATOM 914 C CA . LYS A 1 115 ? 37.951 -13.694 -38.653 1.00 59.50 115 LYS A CA 1
ATOM 915 C C . LYS A 1 115 ? 39.479 -13.650 -38.600 1.00 59.50 115 LYS A C 1
ATOM 917 O O . LYS A 1 115 ? 40.088 -13.407 -39.639 1.00 59.50 115 LYS A O 1
ATOM 922 N N . ASN A 1 116 ? 40.090 -13.850 -37.433 1.00 57.44 116 ASN A N 1
ATOM 923 C CA . ASN A 1 116 ? 41.544 -13.764 -37.271 1.00 57.44 116 ASN A CA 1
ATOM 924 C C . ASN A 1 116 ? 42.268 -15.100 -37.499 1.00 57.44 116 ASN A C 1
ATOM 926 O O . ASN A 1 116 ? 43.479 -15.079 -37.682 1.00 57.44 116 ASN A O 1
ATOM 930 N N . ASP A 1 117 ? 41.552 -16.227 -37.540 1.00 55.91 117 ASP A N 1
ATOM 931 C CA . ASP A 1 117 ? 42.122 -17.550 -37.854 1.00 55.91 117 ASP A CA 1
ATOM 932 C C . ASP A 1 117 ? 42.083 -17.892 -39.361 1.00 55.91 117 ASP A C 1
ATOM 934 O O . ASP A 1 117 ? 42.604 -18.924 -39.785 1.00 55.91 117 ASP A O 1
ATOM 938 N N . VAL A 1 118 ? 41.474 -17.034 -40.191 1.00 59.16 118 VAL A N 1
ATOM 939 C CA . VAL A 1 118 ? 41.319 -17.238 -41.650 1.00 59.16 118 VAL A CA 1
ATOM 940 C C . VAL A 1 118 ? 42.226 -16.302 -42.473 1.00 59.16 118 VAL A C 1
ATOM 942 O O . VAL A 1 118 ? 42.177 -16.321 -43.704 1.00 59.16 118 VAL A O 1
ATOM 945 N N . SER A 1 119 ? 43.084 -15.501 -41.828 1.00 50.38 119 SER A N 1
ATOM 946 C CA . SER A 1 119 ? 44.053 -14.615 -42.497 1.00 50.38 119 SER A CA 1
ATOM 947 C C . SER A 1 119 ? 45.494 -14.958 -42.152 1.00 50.38 119 SER A C 1
ATOM 949 O O . SER A 1 119 ? 46.338 -14.662 -43.029 1.00 50.38 119 SER A O 1
#

Sequence (119 aa):
MAIESGYFDQILGVIIEVFYNATVMFLLSVSLINYMHRYSRKAMNMFLASICILFADIIQAASVYILKSDLLDSLCLSFAIVAYVLLYRYGTMIYKPMEFNALDEHVSALHQCDKNDVS

Secondary structure (DSSP, 8-state):
--HHHHHHHHHHHHHHHHHHHHHHHHHHHHHHHHHHH--SHHHHHHHHHHHHHHHHHHHHHHHHHH---HHHHHHHHHHHHHHHHHHHHHHHHHHHHHHHHHHHHHHHHHHHHHHHS--

Foldseek 3Di:
DCVVVVVVVVVVVVVLVVCLVCLLVVQLVVLVVQCVVDPDPLSVLLSQLSVLLSVLVSLVVCCVPPHVDVVSPVVSVVSNVVSVVSVVVSVVVVCVVPVVVVVVVVVVVVVVVVVVVVD